Protein AF-A0A7C6USK9-F1 (afdb_monomer)

Sequence (130 aa):
MEQKKLLLLFFCLCFYSVMISASEELNLVRPTRRLLPLPQKTETLSETYFFFDNFSLVTLGDIDDKGLEMFFKEFGPFSIGKDHQKKLIIATIDSLDAYPDLLELEQNVPADKEGYFLEVTNDKITIIGR

Foldseek 3Di:
DVVVVVVVVVVVVVVVVVVVVVVVVVVPDPVQVPDPPGDPDDDDPDPAAADQEAEEEAEFDDDDCVVVVVVCVVPDDGHYDHPDQAYEYEEEQVRCVVPVVCVVCSVVFDPDQATWDWDDHHRYTYIYGD

Nearest PDB structures (foldseek):
  2n8x-assembly1_A  TM=4.804E-01  e=3.002E+00  Pseudomonas aeruginosa PAO1
  1mss-assembly1_B  TM=3.123E-01  e=3.639E+00  Trypanosoma brucei brucei
  8gh9-assembly1_D  TM=2.195E-01  e=5.014E+00  Homo sapiens

Solvent-accessible surface area (backbone atoms only — not comparable to full-atom values): 7868 Å² total; per-residue (Å²): 125,62,69,67,54,52,54,50,51,52,51,51,51,54,53,51,54,53,53,53,56,53,54,55,56,68,75,60,62,63,66,82,81,72,50,78,78,69,69,97,73,86,84,84,94,65,102,55,64,66,72,87,60,59,28,13,76,43,77,39,68,92,72,87,53,65,69,56,52,51,48,49,71,72,72,43,93,66,48,73,46,90,82,41,87,24,34,41,37,40,36,33,57,89,38,26,84,85,34,72,93,51,41,80,52,50,83,64,34,46,92,50,82,85,20,54,32,81,47,75,36,61,49,38,36,41,38,35,34,84

pLDDT: mean 82.28, std 14.22, range [42.25, 96.38]

Structure (mmCIF, N/CA/C/O backbone):
data_AF-A0A7C6USK9-F1
#
_entry.id   AF-A0A7C6USK9-F1
#
loop_
_atom_site.group_PDB
_atom_site.id
_atom_site.type_symbol
_atom_site.label_atom_id
_atom_site.label_alt_id
_atom_site.label_comp_id
_atom_site.label_asym_id
_atom_site.label_entity_id
_atom_site.label_seq_id
_atom_site.pdbx_PDB_ins_code
_atom_site.Cartn_x
_atom_site.Cartn_y
_atom_site.Cartn_z
_atom_site.occupancy
_atom_site.B_iso_or_equiv
_atom_site.auth_seq_id
_atom_site.auth_comp_id
_atom_site.auth_asym_id
_atom_site.auth_atom_id
_atom_site.pdbx_PDB_model_num
ATOM 1 N N . MET A 1 1 ? -31.665 26.765 42.989 1.00 58.69 1 MET A N 1
ATOM 2 C CA . MET A 1 1 ? -30.266 26.283 42.873 1.00 58.69 1 MET A CA 1
ATOM 3 C C . MET A 1 1 ? 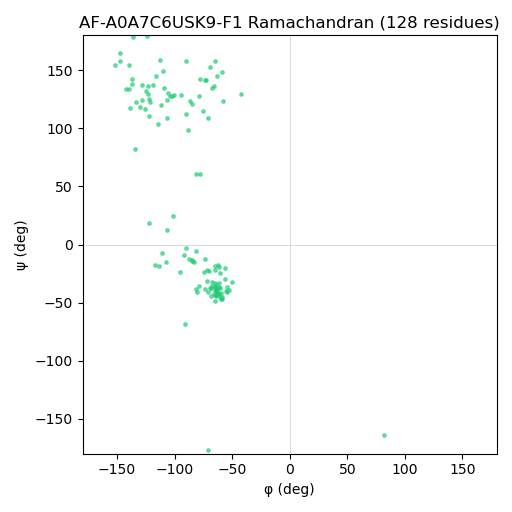-30.083 25.262 41.742 1.00 58.69 1 MET A C 1
ATOM 5 O O . MET A 1 1 ? -28.971 25.127 41.251 1.00 58.69 1 MET A O 1
ATOM 9 N N . GLU A 1 2 ? -31.146 24.591 41.284 1.00 64.69 2 GLU A N 1
ATOM 10 C CA . GLU A 1 2 ? -31.053 23.516 40.279 1.00 64.69 2 GLU A CA 1
ATOM 11 C C . GLU A 1 2 ? -30.951 23.994 38.820 1.00 64.69 2 GLU A C 1
ATOM 13 O O . GLU A 1 2 ? -30.134 23.467 38.074 1.00 64.69 2 GLU A O 1
ATOM 18 N N . GLN A 1 3 ? -31.660 25.059 38.421 1.00 68.25 3 GLN A N 1
ATOM 19 C CA . GLN A 1 3 ? -31.593 25.572 37.037 1.00 68.25 3 GLN A CA 1
ATOM 20 C C . GLN A 1 3 ? -30.191 26.040 36.613 1.00 68.25 3 GLN A C 1
ATOM 22 O O . GLN A 1 3 ? -29.781 25.813 35.479 1.00 68.25 3 GLN A O 1
ATOM 27 N N . LYS A 1 4 ? -29.422 26.648 37.529 1.00 71.50 4 LYS A N 1
ATOM 28 C CA . LYS A 1 4 ? -28.040 27.078 37.249 1.00 71.50 4 LYS A CA 1
ATOM 29 C C . LYS A 1 4 ? -27.112 25.889 36.977 1.00 71.50 4 LYS A C 1
ATOM 31 O O . LYS A 1 4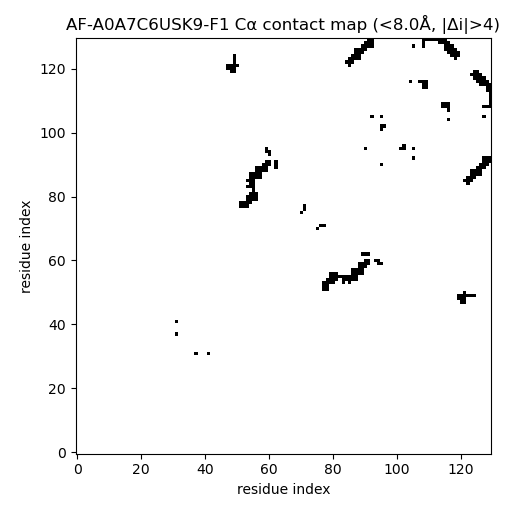 ? -26.208 26.008 36.162 1.00 71.50 4 LYS A O 1
ATOM 36 N N . LYS A 1 5 ? -27.355 24.746 37.631 1.00 73.44 5 LYS A N 1
ATOM 37 C CA . LYS A 1 5 ? -26.591 23.508 37.417 1.00 73.44 5 LYS A CA 1
ATOM 38 C C . LYS A 1 5 ? -26.952 22.855 36.082 1.00 73.44 5 LYS A C 1
ATOM 40 O O . LYS A 1 5 ? -26.059 22.386 35.390 1.00 73.44 5 LYS A O 1
ATOM 45 N N . LEU A 1 6 ? -28.231 22.889 35.699 1.00 75.94 6 LEU A N 1
ATOM 46 C CA . LEU A 1 6 ? -28.699 22.364 34.414 1.00 75.94 6 LEU A CA 1
ATOM 47 C C . LEU A 1 6 ? -28.141 23.169 33.229 1.00 75.94 6 LEU A C 1
ATOM 49 O O . LEU A 1 6 ? -27.676 22.586 32.255 1.00 75.94 6 LEU A O 1
ATOM 53 N N . LEU A 1 7 ? -28.121 24.503 33.345 1.00 79.56 7 LEU A N 1
ATOM 54 C CA . LEU A 1 7 ? -27.543 25.379 32.324 1.00 79.56 7 LEU A CA 1
ATOM 55 C C . LEU A 1 7 ? -26.037 25.123 32.161 1.00 79.56 7 LEU A C 1
ATOM 57 O O . LEU A 1 7 ? -25.544 25.030 31.042 1.00 79.56 7 LEU A O 1
ATOM 61 N N . LEU A 1 8 ? -25.319 24.953 33.279 1.00 79.56 8 LEU A N 1
ATOM 62 C CA . LEU A 1 8 ? -23.892 24.633 33.274 1.00 79.56 8 LEU A CA 1
ATOM 63 C C . LEU A 1 8 ? -23.620 23.277 32.606 1.00 79.56 8 LEU A C 1
ATOM 65 O O . LEU A 1 8 ? -22.696 23.167 31.809 1.00 79.56 8 LEU A O 1
ATOM 69 N N . LEU A 1 9 ? -24.452 22.267 32.885 1.00 78.44 9 LEU A N 1
ATOM 70 C CA . LEU A 1 9 ? -24.343 20.944 32.271 1.00 78.44 9 LEU A CA 1
ATOM 71 C C . LEU A 1 9 ? -24.549 21.009 30.751 1.00 78.44 9 LEU A C 1
ATOM 73 O O . LEU A 1 9 ? -23.795 20.393 30.004 1.00 78.44 9 LEU A O 1
ATOM 77 N N . PHE A 1 10 ? -25.529 21.795 30.296 1.00 80.75 10 PHE A N 1
ATOM 78 C CA . PHE A 1 10 ? -25.795 21.998 28.872 1.00 80.75 10 PHE A CA 1
ATOM 79 C C . PHE A 1 10 ? -24.621 22.696 28.175 1.00 80.75 10 PHE A C 1
ATOM 81 O O . PHE A 1 10 ? -24.165 22.237 27.133 1.00 80.75 10 PHE A O 1
ATOM 88 N N . PHE A 1 11 ? -24.058 23.740 28.794 1.00 79.94 11 PHE A N 1
ATOM 89 C CA . PHE A 1 11 ? -22.842 24.381 28.290 1.00 79.94 11 PHE A CA 1
ATOM 90 C C . PHE A 1 11 ? -21.662 23.405 28.234 1.00 79.94 11 PHE A C 1
ATOM 92 O O . PHE A 1 11 ? -20.986 23.340 27.210 1.00 79.94 11 PHE A O 1
ATOM 99 N N . CYS A 1 12 ? -21.433 22.605 29.280 1.00 78.88 12 CYS A N 1
ATOM 100 C CA . CYS A 1 12 ? -20.376 21.593 29.280 1.00 78.88 12 CYS A CA 1
ATOM 101 C C . CYS A 1 12 ? -20.555 20.565 28.156 1.00 78.88 12 CYS A C 1
ATOM 103 O O . CYS A 1 12 ? -19.574 20.242 27.495 1.00 78.88 12 CYS A O 1
ATOM 105 N N . LEU A 1 13 ? -21.781 20.098 27.900 1.00 77.12 13 LEU A N 1
ATOM 106 C CA . LEU A 1 13 ? -22.080 19.168 26.806 1.00 77.12 13 LEU A CA 1
ATOM 107 C C . LEU A 1 13 ? -21.804 19.790 25.430 1.00 77.12 13 LEU A C 1
ATOM 109 O O . LEU A 1 13 ? -21.167 19.147 24.601 1.00 77.12 13 LEU A O 1
ATOM 113 N N . CYS A 1 14 ? -22.201 21.047 25.206 1.00 74.44 14 CYS A N 1
ATOM 114 C CA . CYS A 1 14 ? -21.914 21.755 23.955 1.00 74.44 14 CYS A CA 1
ATOM 115 C C . CYS A 1 14 ? -20.409 21.976 23.738 1.00 74.44 14 CYS A C 1
ATOM 117 O O . CYS A 1 14 ? -19.911 21.814 22.625 1.00 74.44 14 CYS A O 1
ATOM 119 N N . PHE A 1 15 ? -19.660 22.312 24.792 1.00 68.94 15 PHE A N 1
ATOM 120 C CA . PHE A 1 15 ? -18.201 22.423 24.701 1.00 68.94 15 PHE A CA 1
ATOM 121 C C . PHE A 1 15 ? -17.545 21.070 24.405 1.00 68.94 15 PHE A C 1
ATOM 123 O O . PHE A 1 15 ? -16.621 21.009 23.596 1.00 68.94 15 PHE A O 1
ATOM 130 N N . TYR A 1 16 ? -18.047 19.987 25.003 1.00 64.25 16 TYR A N 1
ATOM 131 C CA . TYR A 1 16 ? -17.557 18.636 24.738 1.00 64.25 16 TYR A CA 1
ATOM 132 C C . TYR A 1 16 ? -17.808 18.217 23.285 1.00 64.25 16 TYR A C 1
ATOM 134 O O . TYR A 1 16 ? -16.900 17.706 22.635 1.00 64.25 16 TYR A O 1
ATOM 142 N N . SER A 1 17 ? -18.998 18.495 22.738 1.00 59.31 17 SER A N 1
ATOM 143 C CA . SER A 1 17 ? -19.307 18.169 21.340 1.00 59.31 17 SER A CA 1
ATOM 144 C C . SER A 1 17 ? -18.439 18.946 20.348 1.00 59.31 17 SER A C 1
ATOM 146 O O . SER A 1 17 ? -17.969 18.370 19.375 1.00 59.31 17 SER A O 1
ATOM 148 N N . VAL A 1 18 ? -18.163 20.230 20.610 1.00 60.41 18 VAL A N 1
ATOM 149 C CA . VAL A 1 18 ? -17.309 21.050 19.728 1.00 60.41 18 VAL A CA 1
ATOM 150 C C . VAL A 1 18 ? -15.849 20.582 19.768 1.00 60.41 18 VAL A C 1
ATOM 152 O O . VAL A 1 18 ? -15.185 20.552 18.734 1.00 60.41 18 VAL A O 1
ATOM 155 N N . MET A 1 19 ? -15.349 20.175 20.938 1.00 57.69 19 MET A N 1
ATOM 156 C CA . MET A 1 19 ? -13.983 19.655 21.083 1.00 57.69 19 MET A CA 1
ATOM 157 C C . MET A 1 19 ? -13.781 18.307 20.376 1.00 57.69 19 MET A C 1
ATOM 159 O O . MET A 1 19 ? -12.715 18.083 19.805 1.00 57.69 19 MET A O 1
ATOM 163 N N . ILE A 1 20 ? -14.794 17.434 20.368 1.00 55.34 20 ILE A N 1
ATOM 164 C CA . ILE A 1 20 ? -14.737 16.154 19.642 1.00 55.34 20 ILE A CA 1
ATOM 165 C C . ILE A 1 20 ? -14.639 16.404 18.131 1.00 55.34 20 ILE A C 1
ATOM 167 O O . ILE A 1 20 ? -13.721 15.894 17.492 1.00 55.34 20 ILE A O 1
ATOM 171 N N . SER A 1 21 ? -15.498 17.263 17.572 1.00 47.91 21 SER A N 1
ATOM 172 C CA . SER A 1 21 ? -15.486 17.562 16.132 1.00 47.91 21 SER A CA 1
ATOM 173 C C . SER A 1 21 ? -14.197 18.253 15.666 1.00 47.91 21 SER A C 1
ATOM 175 O O . SER A 1 21 ? -13.681 17.936 14.599 1.00 47.91 21 SER A O 1
ATOM 177 N N . ALA A 1 22 ? -13.619 19.148 16.476 1.00 47.25 22 ALA A N 1
ATOM 178 C CA . ALA A 1 22 ? -12.347 19.796 16.139 1.00 47.25 22 ALA A CA 1
ATOM 179 C C . ALA A 1 22 ? -11.152 18.819 16.148 1.00 47.25 22 ALA A C 1
ATOM 181 O O . ALA A 1 22 ? -10.211 18.984 15.371 1.00 47.25 22 ALA A O 1
ATOM 182 N N . SER A 1 23 ? -11.179 17.793 17.010 1.00 47.06 23 SER A N 1
ATOM 183 C CA . SER A 1 23 ? -10.147 16.748 17.055 1.00 47.06 23 SER A CA 1
ATOM 184 C C . SER A 1 23 ? -10.218 15.801 15.856 1.00 47.06 23 SER A C 1
ATOM 186 O O . SER A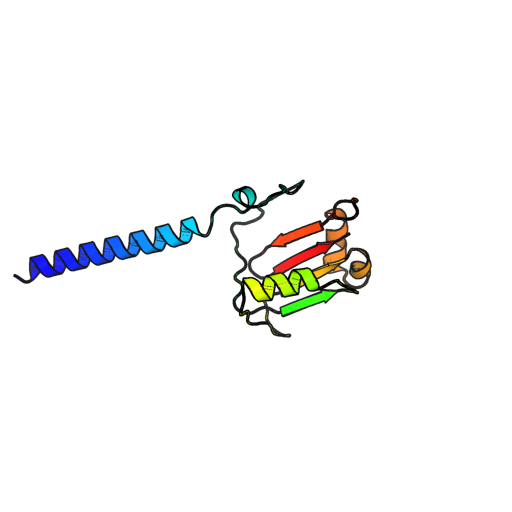 1 23 ? -9.184 15.281 15.434 1.00 47.06 23 SER A O 1
ATOM 188 N N . GLU A 1 24 ? -11.413 15.556 15.317 1.00 50.19 24 GLU A N 1
ATOM 189 C CA . GLU A 1 24 ? -11.579 14.739 14.113 1.00 50.19 24 GLU A CA 1
ATOM 190 C C . GLU A 1 24 ? -11.001 15.462 12.887 1.00 50.19 24 GLU A C 1
ATOM 192 O O . GLU A 1 24 ? -10.198 14.877 12.164 1.00 50.19 24 GLU A O 1
ATOM 197 N N . GLU A 1 25 ? -11.268 16.762 12.710 1.00 45.75 25 GLU A N 1
ATOM 198 C CA . GLU A 1 25 ? -10.712 17.539 11.587 1.00 45.75 25 GLU A CA 1
ATOM 199 C C . GLU A 1 25 ? -9.178 17.687 11.634 1.00 45.75 25 GLU A C 1
ATOM 201 O O . GLU A 1 25 ? -8.510 17.641 10.598 1.00 45.75 25 GLU A O 1
ATOM 206 N N . LEU A 1 26 ? -8.584 17.828 12.825 1.00 42.25 26 LEU A N 1
ATOM 207 C CA . LEU A 1 26 ? -7.131 17.999 12.992 1.00 42.25 26 LEU A CA 1
ATOM 208 C C . LEU A 1 26 ? -6.319 16.731 12.675 1.00 42.25 26 LEU A C 1
ATOM 210 O O . LEU A 1 26 ? -5.140 16.828 12.319 1.00 42.25 26 LEU A O 1
ATOM 214 N N . ASN A 1 27 ? -6.940 15.553 12.755 1.00 46.78 27 ASN A N 1
ATOM 215 C CA . ASN A 1 27 ? -6.330 14.296 12.314 1.00 46.78 27 ASN A CA 1
ATOM 216 C C . ASN A 1 27 ? -6.514 14.032 10.812 1.00 46.78 27 ASN A C 1
ATOM 218 O O . ASN A 1 27 ? -5.787 13.216 10.250 1.00 46.78 27 ASN A O 1
ATOM 222 N N . LEU A 1 28 ? -7.405 14.770 10.144 1.00 49.94 28 LEU A N 1
ATOM 223 C CA . LEU A 1 28 ? -7.712 14.645 8.715 1.00 49.94 28 LEU A CA 1
ATOM 224 C C . LEU A 1 28 ? -7.031 15.730 7.860 1.00 49.94 28 LEU A C 1
ATOM 226 O O . LEU A 1 28 ? -7.486 16.070 6.766 1.00 49.94 28 LEU A O 1
ATOM 230 N N . VAL A 1 29 ? -5.915 16.295 8.336 1.00 52.06 29 VAL A N 1
ATOM 231 C CA . VAL A 1 29 ? -5.100 17.227 7.544 1.00 52.06 29 VAL A CA 1
ATOM 232 C C . VAL A 1 29 ? -4.650 16.526 6.260 1.00 52.06 29 VAL A C 1
ATOM 234 O O . VAL A 1 29 ? -4.002 15.483 6.325 1.00 52.06 29 VAL A O 1
ATOM 237 N N . ARG A 1 30 ? -4.981 17.115 5.098 1.00 55.16 30 ARG A N 1
ATOM 238 C CA . ARG A 1 30 ? -4.679 16.558 3.766 1.00 55.16 30 ARG A CA 1
ATOM 239 C C . ARG A 1 30 ? -3.248 15.985 3.706 1.00 55.16 30 ARG A C 1
ATOM 241 O O . ARG A 1 30 ? -2.312 16.725 4.033 1.00 55.16 30 ARG A O 1
ATOM 248 N N . PRO A 1 31 ? -3.057 14.733 3.235 1.00 54.16 31 PRO A N 1
ATOM 249 C CA . PRO A 1 31 ? -1.751 14.064 3.176 1.00 54.16 31 PRO A CA 1
ATOM 250 C C . PRO A 1 31 ? -0.655 14.905 2.510 1.00 54.16 31 PRO A C 1
ATOM 252 O O . PRO A 1 31 ? 0.498 14.892 2.937 1.00 54.16 31 PRO A O 1
ATOM 255 N N . THR A 1 32 ? -1.032 15.730 1.529 1.00 52.53 32 THR A N 1
ATOM 256 C CA . THR A 1 32 ? -0.140 16.643 0.799 1.00 52.53 32 THR A CA 1
ATOM 257 C C . THR A 1 32 ? 0.630 17.629 1.676 1.00 52.53 32 THR A C 1
ATOM 259 O O . THR A 1 32 ? 1.652 18.140 1.236 1.00 52.53 32 THR A O 1
ATOM 262 N N . ARG A 1 33 ? 0.196 17.902 2.915 1.00 53.81 33 ARG A N 1
ATOM 263 C CA . ARG A 1 33 ? 0.944 18.766 3.848 1.00 53.81 33 ARG A CA 1
ATOM 264 C C . ARG A 1 33 ? 2.033 18.037 4.644 1.00 53.81 33 ARG A C 1
ATOM 266 O O . ARG A 1 33 ? 2.834 18.715 5.279 1.00 53.81 33 ARG A O 1
ATOM 273 N N . ARG A 1 34 ? 2.048 16.697 4.658 1.00 64.69 34 ARG A N 1
ATOM 274 C CA . ARG A 1 34 ? 2.980 15.881 5.467 1.00 64.69 34 ARG A CA 1
ATOM 275 C C . ARG A 1 34 ? 3.920 14.999 4.640 1.00 64.69 34 ARG A C 1
ATOM 277 O O . ARG A 1 34 ? 4.923 14.550 5.181 1.00 64.69 34 ARG A O 1
ATOM 284 N N . LEU A 1 35 ? 3.622 14.756 3.362 1.00 69.06 35 LEU A N 1
ATOM 285 C CA . LEU A 1 35 ? 4.487 13.958 2.489 1.00 69.06 35 LEU A CA 1
ATOM 286 C C . LEU A 1 35 ? 5.721 14.766 2.068 1.00 69.06 35 LEU A C 1
ATOM 288 O O . LEU A 1 35 ? 5.609 15.772 1.369 1.00 69.06 35 LEU A O 1
ATOM 292 N N . LEU A 1 36 ? 6.895 14.316 2.510 1.00 69.75 36 LEU A N 1
ATOM 293 C CA . LEU A 1 36 ? 8.197 14.837 2.108 1.00 69.75 36 LEU A CA 1
ATOM 294 C C . LEU A 1 36 ? 9.116 13.645 1.769 1.00 69.75 36 LEU A C 1
ATOM 296 O O . LEU A 1 36 ? 9.323 12.805 2.644 1.00 69.75 36 LEU A O 1
ATOM 300 N N . PRO A 1 37 ? 9.678 13.562 0.548 1.00 75.62 37 PRO A N 1
ATOM 301 C CA . PRO A 1 37 ? 9.441 14.457 -0.586 1.00 75.62 37 PRO A CA 1
ATOM 302 C C . PRO A 1 37 ? 7.994 14.378 -1.096 1.00 75.62 37 PRO A C 1
ATOM 304 O O . PRO A 1 37 ? 7.281 13.404 -0.858 1.00 75.62 37 PRO A O 1
ATOM 307 N N . LEU A 1 38 ? 7.552 15.429 -1.790 1.00 77.12 38 LEU A N 1
ATOM 308 C CA . LEU A 1 38 ? 6.235 15.427 -2.420 1.00 77.12 38 LEU A CA 1
ATOM 309 C C . LEU A 1 38 ? 6.214 14.401 -3.566 1.00 77.12 38 LEU A C 1
ATOM 311 O O . LEU A 1 38 ? 7.147 14.398 -4.375 1.00 77.12 38 LEU A O 1
ATOM 315 N N . PRO A 1 39 ? 5.165 13.566 -3.676 1.00 81.50 39 PRO A N 1
ATOM 316 C CA . PRO A 1 39 ? 4.995 12.690 -4.828 1.00 81.50 39 PRO A CA 1
ATOM 317 C C . PRO A 1 39 ? 4.915 13.493 -6.130 1.00 81.50 39 PRO A C 1
ATOM 319 O O . PRO A 1 39 ? 4.383 14.604 -6.153 1.00 81.50 39 PRO A O 1
ATOM 322 N N . GLN A 1 40 ? 5.390 12.910 -7.234 1.00 84.00 40 GLN A N 1
ATOM 323 C CA . GLN A 1 40 ? 5.345 13.554 -8.556 1.00 84.00 40 GLN A CA 1
ATOM 324 C C . GLN A 1 40 ? 3.907 13.848 -9.020 1.00 84.00 40 GLN A C 1
ATOM 326 O O . GLN A 1 40 ? 3.659 14.847 -9.693 1.00 84.00 40 GLN A O 1
ATOM 331 N N . LYS A 1 41 ? 2.956 12.984 -8.646 1.00 85.88 41 LYS A N 1
ATOM 332 C CA . LYS A 1 41 ? 1.527 13.119 -8.933 1.00 85.88 41 LYS A CA 1
ATOM 333 C C . LYS A 1 41 ? 0.727 12.764 -7.682 1.00 85.88 41 LYS A C 1
ATOM 335 O O . LYS A 1 41 ? 1.032 11.798 -6.989 1.00 85.88 41 LYS A O 1
ATOM 340 N N . THR A 1 42 ? -0.311 13.539 -7.389 1.00 84.00 42 THR A N 1
ATOM 341 C CA . THR A 1 42 ? -1.268 13.235 -6.319 1.00 84.00 42 THR A CA 1
ATOM 342 C C . THR A 1 42 ? -2.657 13.634 -6.780 1.00 84.00 42 THR A C 1
ATOM 344 O O . THR A 1 42 ? -2.852 14.730 -7.303 1.00 84.00 42 THR A O 1
ATOM 347 N N . GLU A 1 43 ? -3.618 12.746 -6.571 1.00 84.94 43 GLU A N 1
ATOM 348 C CA . GLU A 1 43 ? -5.014 12.930 -6.942 1.00 84.94 43 GLU A CA 1
ATOM 349 C C . GLU A 1 43 ? -5.897 12.447 -5.789 1.00 84.94 43 GLU A C 1
ATOM 351 O O . GLU A 1 43 ? -5.556 11.492 -5.094 1.00 84.94 43 GLU A O 1
ATOM 356 N N . THR A 1 44 ? -7.007 13.136 -5.535 1.00 83.44 44 THR A N 1
ATOM 357 C CA . THR A 1 44 ? -7.991 12.729 -4.526 1.00 83.44 44 THR A CA 1
ATOM 358 C C . THR A 1 44 ? -9.278 12.380 -5.251 1.00 83.44 44 THR A C 1
ATOM 360 O O . THR A 1 44 ? -9.989 13.275 -5.699 1.00 83.44 44 THR A O 1
ATOM 363 N N . LEU A 1 45 ? -9.541 11.080 -5.387 1.00 79.19 45 LEU A N 1
ATOM 364 C CA . LEU A 1 45 ? -10.701 10.557 -6.115 1.00 79.19 45 LEU A CA 1
ATOM 365 C C . LEU A 1 45 ? -11.989 10.635 -5.280 1.00 79.19 45 LEU A C 1
ATOM 367 O O . LEU A 1 45 ? -13.061 10.918 -5.810 1.00 79.19 45 LEU A O 1
ATOM 371 N N . SER A 1 46 ? -11.881 10.420 -3.967 1.00 78.50 46 SER A N 1
ATOM 372 C CA . SER A 1 46 ? -12.989 10.476 -3.009 1.00 78.50 46 SER A CA 1
ATOM 373 C C . SER A 1 46 ? -12.502 10.864 -1.612 1.00 78.50 46 SER A C 1
ATOM 375 O O . SER A 1 46 ? -11.354 10.611 -1.247 1.00 78.50 46 SER A O 1
ATOM 377 N N . GLU A 1 47 ? -13.387 11.447 -0.799 1.00 80.50 47 GLU A N 1
ATOM 378 C CA . GLU A 1 47 ? -13.133 11.729 0.624 1.00 80.50 47 GLU A CA 1
ATOM 379 C C . GLU A 1 47 ? -13.369 10.472 1.476 1.00 80.50 47 GLU A C 1
ATOM 381 O O . GLU A 1 47 ? -14.257 10.402 2.323 1.00 80.50 47 GLU A O 1
ATOM 386 N N . THR A 1 48 ? -12.594 9.429 1.192 1.00 80.44 48 THR A N 1
ATOM 387 C CA . THR A 1 48 ? -12.648 8.141 1.889 1.00 80.44 48 THR A CA 1
ATOM 388 C C . THR A 1 48 ? -11.341 7.871 2.608 1.00 80.44 48 THR A C 1
ATOM 390 O O . THR A 1 48 ? -10.269 8.190 2.097 1.00 80.44 48 THR A O 1
ATOM 393 N N . TYR A 1 49 ? -11.431 7.225 3.767 1.00 84.94 49 TYR A N 1
ATOM 394 C CA . TYR A 1 49 ? -10.282 6.953 4.621 1.00 84.94 49 TYR A CA 1
ATOM 395 C C . TYR A 1 49 ? -10.149 5.461 4.883 1.00 84.94 49 TYR A C 1
ATOM 397 O O . TYR A 1 49 ? -11.133 4.786 5.196 1.00 84.94 49 TYR A O 1
ATOM 405 N N . PHE A 1 50 ? -8.918 4.965 4.796 1.00 89.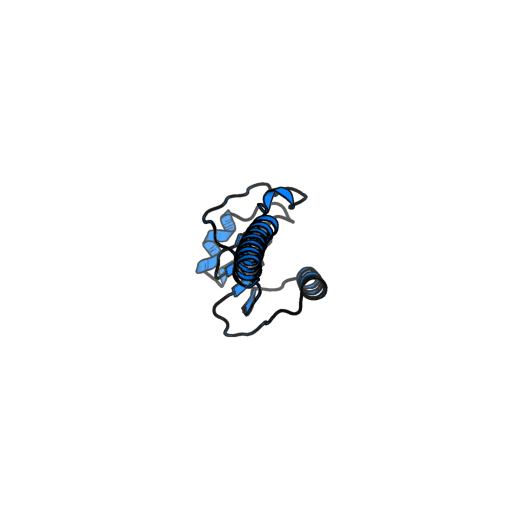69 50 PHE A N 1
ATOM 406 C CA . PHE A 1 50 ? -8.575 3.643 5.289 1.00 89.69 50 PHE A CA 1
ATOM 407 C C . PHE A 1 50 ? -8.262 3.730 6.782 1.00 89.69 50 PHE A C 1
ATOM 409 O O . PHE A 1 50 ? -7.339 4.433 7.194 1.00 89.69 50 PHE A O 1
ATOM 416 N N . PHE A 1 51 ? -9.013 2.993 7.593 1.00 89.88 51 PHE A N 1
ATOM 417 C CA . PHE A 1 51 ? -8.719 2.829 9.014 1.00 89.88 51 PHE A CA 1
ATOM 418 C C . PHE A 1 51 ? -8.025 1.488 9.240 1.00 89.88 51 PHE A C 1
ATOM 420 O O . PHE A 1 51 ? -8.548 0.458 8.812 1.00 89.88 51 PHE A O 1
ATOM 427 N N . PHE A 1 52 ? -6.886 1.508 9.939 1.00 89.62 52 PHE A N 1
ATOM 428 C CA . PHE A 1 52 ? -6.105 0.325 10.318 1.00 89.62 52 PHE A CA 1
ATOM 429 C C . PHE A 1 52 ? -6.735 -0.412 11.517 1.00 89.62 52 PHE A C 1
ATOM 431 O O . PHE A 1 52 ? -6.131 -0.519 12.581 1.00 89.62 52 PHE A O 1
ATOM 438 N N . ASP A 1 53 ? -7.973 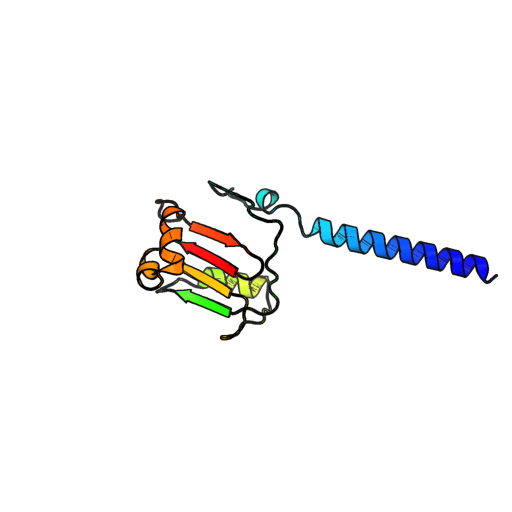-0.884 11.362 1.00 88.25 53 ASP A N 1
ATOM 439 C CA . ASP A 1 53 ? -8.709 -1.638 12.383 1.00 88.25 53 ASP A CA 1
ATOM 440 C C . ASP A 1 53 ? -8.488 -3.155 12.256 1.00 88.25 53 ASP A C 1
ATOM 442 O O . ASP A 1 53 ? -7.826 -3.731 13.110 1.00 88.25 53 ASP A O 1
ATOM 446 N N . ASN A 1 54 ? -9.000 -3.790 11.196 1.00 92.31 54 ASN A N 1
ATOM 447 C CA . ASN A 1 54 ? 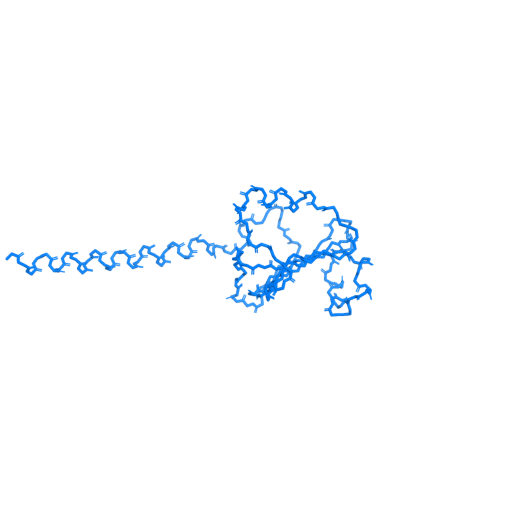-8.819 -5.198 10.841 1.00 92.31 54 ASN A CA 1
ATOM 448 C C . ASN A 1 54 ? -8.616 -5.314 9.328 1.00 92.31 54 ASN A C 1
ATOM 450 O O . ASN A 1 54 ? -9.521 -4.987 8.556 1.00 92.31 54 ASN A O 1
ATOM 454 N N . PHE A 1 55 ? -7.459 -5.804 8.893 1.00 95.94 55 PHE A N 1
ATOM 455 C CA . PHE A 1 55 ? -7.151 -5.917 7.468 1.00 95.94 55 PHE A CA 1
ATOM 456 C C . PHE A 1 55 ? -6.263 -7.118 7.154 1.00 95.94 55 PHE A C 1
ATOM 458 O O . PHE A 1 55 ? -5.553 -7.645 8.008 1.00 95.94 55 PHE A O 1
ATOM 465 N N . SER A 1 56 ? -6.306 -7.547 5.899 1.00 96.38 56 SER A N 1
ATOM 466 C CA . SER A 1 56 ? -5.445 -8.597 5.376 1.00 96.38 56 SER A CA 1
ATOM 467 C C . SER A 1 56 ? -4.221 -7.986 4.716 1.00 96.38 56 SER A C 1
ATOM 469 O O . SER A 1 56 ? -4.359 -7.108 3.865 1.00 96.38 56 SER A O 1
ATOM 471 N N . LEU A 1 57 ? -3.030 -8.455 5.088 1.00 94.00 57 LEU A N 1
ATOM 472 C CA . LEU A 1 57 ? -1.797 -8.133 4.374 1.00 94.00 57 LEU A CA 1
ATOM 473 C C . LEU A 1 57 ? -1.615 -9.125 3.221 1.00 94.00 57 LEU A C 1
ATOM 475 O O . LEU A 1 57 ? -1.586 -10.335 3.442 1.00 94.00 57 LEU A O 1
ATOM 479 N N . VAL A 1 58 ? -1.491 -8.607 2.003 1.00 92.81 58 VAL A N 1
ATOM 480 C CA . VAL A 1 58 ? -1.285 -9.387 0.781 1.00 92.81 58 VAL A CA 1
ATOM 481 C C . VAL A 1 58 ? 0.008 -8.912 0.130 1.00 92.81 58 VAL A C 1
ATOM 483 O O . VAL A 1 58 ? 0.069 -7.795 -0.376 1.00 92.81 58 VAL A O 1
ATOM 486 N N . THR A 1 59 ? 1.036 -9.752 0.147 1.00 92.00 59 THR A N 1
ATOM 487 C CA . THR A 1 59 ? 2.315 -9.496 -0.524 1.00 92.00 59 THR A CA 1
ATOM 488 C C . THR A 1 59 ? 2.399 -10.330 -1.799 1.00 92.00 59 THR A C 1
ATOM 490 O O . THR A 1 59 ? 2.154 -11.537 -1.779 1.00 92.00 59 THR A O 1
ATOM 493 N N . LEU A 1 60 ? 2.694 -9.681 -2.924 1.00 90.50 60 LEU A N 1
ATOM 494 C CA . LEU A 1 60 ? 2.778 -10.307 -4.241 1.00 90.50 60 LEU A CA 1
ATOM 495 C C . LEU A 1 60 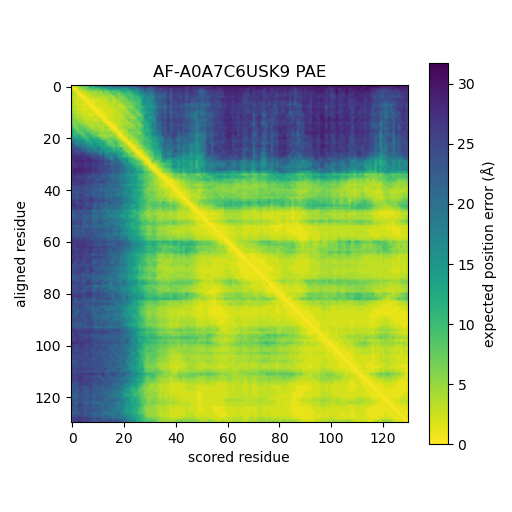? 4.230 -10.309 -4.730 1.00 90.50 60 LEU A C 1
ATOM 497 O O . LEU A 1 60 ? 4.832 -9.255 -4.903 1.00 90.50 60 LEU A O 1
ATOM 501 N N . GLY A 1 61 ? 4.779 -11.499 -4.977 1.00 81.88 61 GLY A N 1
ATOM 502 C CA . GLY A 1 61 ? 6.177 -11.657 -5.385 1.00 81.88 61 GLY A CA 1
ATOM 503 C C . GLY A 1 61 ? 7.162 -11.623 -4.214 1.00 81.88 61 GLY A C 1
ATOM 504 O O . GLY A 1 61 ? 6.783 -11.829 -3.060 1.00 81.88 61 GLY A O 1
ATOM 505 N N . ASP A 1 62 ? 8.437 -11.418 -4.540 1.00 81.81 62 ASP A N 1
ATOM 506 C CA . ASP A 1 62 ? 9.519 -11.275 -3.564 1.00 81.81 62 ASP A CA 1
ATOM 507 C C . ASP A 1 62 ? 9.664 -9.793 -3.192 1.00 81.81 62 ASP A C 1
ATOM 509 O O . ASP A 1 62 ? 9.999 -8.965 -4.039 1.00 81.81 62 ASP A O 1
ATOM 513 N N . ILE A 1 63 ? 9.333 -9.449 -1.947 1.00 85.56 63 ILE A N 1
ATOM 514 C CA . ILE A 1 63 ? 9.259 -8.066 -1.463 1.00 85.56 63 ILE A CA 1
ATOM 515 C C . ILE A 1 63 ? 10.151 -7.932 -0.230 1.00 85.56 63 ILE A C 1
ATOM 517 O O . ILE A 1 63 ? 10.040 -8.731 0.697 1.00 85.56 63 ILE A O 1
ATOM 521 N N . ASP A 1 64 ? 10.987 -6.888 -0.191 1.00 84.62 64 ASP A N 1
ATOM 522 C CA . ASP A 1 64 ? 11.677 -6.480 1.039 1.00 84.62 64 ASP A CA 1
ATOM 523 C C . ASP A 1 64 ? 10.661 -5.866 2.014 1.00 84.62 64 ASP A C 1
ATOM 525 O O . ASP A 1 64 ? 10.138 -4.770 1.801 1.00 84.62 64 ASP A O 1
ATOM 529 N N . ASP A 1 65 ? 10.359 -6.587 3.087 1.00 85.19 65 ASP A N 1
ATOM 530 C CA . ASP A 1 65 ? 9.343 -6.228 4.069 1.00 85.19 65 ASP A CA 1
ATOM 531 C C . ASP A 1 65 ? 9.879 -5.372 5.224 1.00 85.19 65 ASP A C 1
ATOM 533 O O . ASP A 1 65 ? 9.087 -4.883 6.028 1.00 85.19 65 ASP A O 1
ATOM 537 N N . LYS A 1 66 ? 11.184 -5.075 5.288 1.00 88.88 66 LYS A N 1
ATOM 538 C CA . LYS A 1 66 ? 11.785 -4.299 6.393 1.00 88.88 66 LYS A CA 1
ATOM 539 C C . LYS A 1 66 ? 11.120 -2.949 6.632 1.00 88.88 66 LYS A C 1
ATOM 541 O O . LYS A 1 66 ? 10.934 -2.535 7.778 1.00 88.88 66 LYS A O 1
ATOM 546 N N . GLY A 1 67 ? 10.767 -2.240 5.558 1.00 87.38 67 GLY A N 1
ATOM 547 C CA . GLY A 1 67 ? 10.061 -0.962 5.667 1.00 87.38 67 GLY A CA 1
ATOM 548 C C . GLY A 1 67 ? 8.678 -1.128 6.303 1.00 87.38 67 GLY A C 1
ATOM 549 O O . GLY A 1 67 ? 8.270 -0.323 7.142 1.00 87.38 67 GLY A O 1
ATOM 550 N N . LEU A 1 68 ? 7.988 -2.216 5.960 1.00 89.62 68 LEU A N 1
ATOM 551 C CA . LEU A 1 68 ? 6.692 -2.562 6.528 1.00 89.62 68 LEU A CA 1
ATOM 552 C C . LEU A 1 68 ? 6.816 -3.002 7.991 1.00 89.62 68 LEU A C 1
ATOM 554 O O . LEU A 1 68 ? 6.019 -2.577 8.826 1.00 89.62 68 LEU A O 1
ATOM 558 N N . GLU A 1 69 ? 7.837 -3.792 8.326 1.00 91.62 69 GLU A N 1
ATOM 559 C CA . GLU A 1 69 ? 8.136 -4.185 9.705 1.00 91.62 69 GLU A CA 1
ATOM 560 C C . GLU A 1 69 ? 8.385 -2.963 10.595 1.00 91.62 69 GLU A C 1
ATOM 562 O O . GLU A 1 69 ? 7.840 -2.872 11.699 1.00 91.62 69 GLU A O 1
ATOM 567 N N . MET A 1 70 ? 9.176 -1.997 10.112 1.00 91.94 70 MET A N 1
ATOM 568 C CA . MET A 1 70 ? 9.404 -0.732 10.811 1.00 91.94 70 MET A CA 1
ATOM 569 C C . MET A 1 70 ? 8.093 0.021 11.046 1.00 91.94 70 MET A C 1
ATOM 571 O O . MET A 1 70 ? 7.830 0.443 12.173 1.00 91.94 70 MET A O 1
ATOM 575 N N . PHE A 1 71 ? 7.250 0.134 10.018 1.00 90.88 71 PHE A N 1
ATOM 576 C CA . PHE A 1 71 ? 5.942 0.778 10.124 1.00 90.88 71 PHE A CA 1
ATOM 577 C C . PHE A 1 71 ? 5.037 0.078 11.154 1.00 90.88 71 PHE A C 1
ATOM 579 O O . PHE A 1 71 ? 4.469 0.730 12.030 1.00 90.88 71 PHE A O 1
ATOM 586 N N . PHE A 1 72 ? 4.938 -1.253 11.117 1.00 92.00 72 PHE A N 1
ATOM 587 C CA . PHE A 1 72 ? 4.142 -2.018 12.083 1.00 92.00 72 PHE A CA 1
ATOM 588 C C . PHE A 1 72 ? 4.664 -1.894 13.512 1.00 92.00 72 PHE A C 1
ATOM 590 O O . PHE A 1 72 ? 3.871 -1.849 14.453 1.00 92.00 72 PHE A O 1
ATOM 597 N N . LYS A 1 73 ? 5.983 -1.798 13.686 1.00 92.56 73 LYS A N 1
ATOM 598 C CA . LYS A 1 73 ? 6.604 -1.586 14.994 1.00 92.56 73 LYS A CA 1
ATOM 599 C C . LYS A 1 73 ? 6.333 -0.189 15.554 1.00 92.56 73 LYS A C 1
ATOM 601 O O . LYS A 1 73 ? 6.179 -0.055 16.764 1.00 92.56 73 LYS A O 1
ATOM 606 N N . GLU A 1 74 ? 6.317 0.834 14.704 1.00 92.62 74 GLU A N 1
ATOM 607 C CA . GLU A 1 74 ? 6.142 2.229 15.121 1.00 92.62 74 GLU A CA 1
ATOM 608 C C . GLU A 1 74 ? 4.674 2.591 15.384 1.00 92.62 74 GLU A C 1
ATOM 610 O O . GLU A 1 74 ? 4.380 3.269 16.367 1.00 92.62 74 GLU A O 1
ATOM 615 N N . PHE A 1 75 ? 3.754 2.116 14.538 1.00 89.00 75 PHE A N 1
ATOM 616 C CA . PHE A 1 75 ? 2.349 2.545 14.553 1.00 89.00 75 PHE A CA 1
ATOM 617 C C . PHE A 1 75 ? 1.356 1.475 15.020 1.00 89.00 75 PHE A C 1
ATOM 619 O O . PHE A 1 75 ? 0.172 1.773 15.179 1.00 89.00 75 PHE A O 1
ATOM 626 N N . GLY A 1 76 ? 1.812 0.238 15.225 1.00 89.25 76 GLY A N 1
ATOM 627 C CA . GLY A 1 76 ? 0.978 -0.844 15.734 1.00 89.25 76 GLY A CA 1
ATOM 628 C C . GLY A 1 76 ? 0.594 -0.691 17.218 1.00 89.25 76 GLY A C 1
ATOM 629 O O . GLY A 1 76 ? 0.958 0.284 17.879 1.00 89.25 76 GLY A O 1
ATOM 630 N N . PRO A 1 77 ? -0.114 -1.682 17.788 1.00 90.31 77 PRO A N 1
ATOM 631 C CA . PRO A 1 77 ? -0.453 -2.969 17.181 1.00 90.31 77 PRO A CA 1
ATOM 632 C C . PRO A 1 77 ? -1.621 -2.877 16.189 1.00 90.31 77 PRO A C 1
ATOM 634 O O . PRO A 1 77 ? -2.601 -2.177 16.430 1.00 90.31 77 PRO A O 1
ATOM 637 N N . PHE A 1 78 ? -1.537 -3.646 15.103 1.00 91.12 78 PHE A N 1
ATOM 638 C CA . PHE A 1 78 ? -2.597 -3.782 14.101 1.00 91.12 78 PHE A CA 1
ATOM 639 C C . PHE A 1 78 ? -3.237 -5.172 14.156 1.00 91.12 78 PHE A C 1
ATOM 641 O O . PHE A 1 78 ? -2.558 -6.155 14.459 1.00 91.12 78 PHE A O 1
ATOM 648 N N . SER A 1 79 ? -4.526 -5.275 13.820 1.00 92.06 79 SER A N 1
ATOM 649 C CA . SER A 1 79 ? -5.197 -6.569 13.656 1.00 92.06 79 SER A CA 1
ATOM 650 C C . SER A 1 79 ? -5.039 -7.057 12.215 1.00 92.06 79 SER A C 1
ATOM 652 O O . SER A 1 79 ? -5.742 -6.607 11.304 1.00 92.06 79 SER A O 1
ATOM 654 N N . ILE A 1 80 ? -4.062 -7.942 12.008 1.00 93.19 80 ILE A N 1
ATOM 655 C CA . ILE A 1 80 ? -3.721 -8.498 10.695 1.00 93.19 80 ILE A CA 1
ATOM 656 C C . ILE A 1 80 ? -4.210 -9.946 10.626 1.00 93.19 80 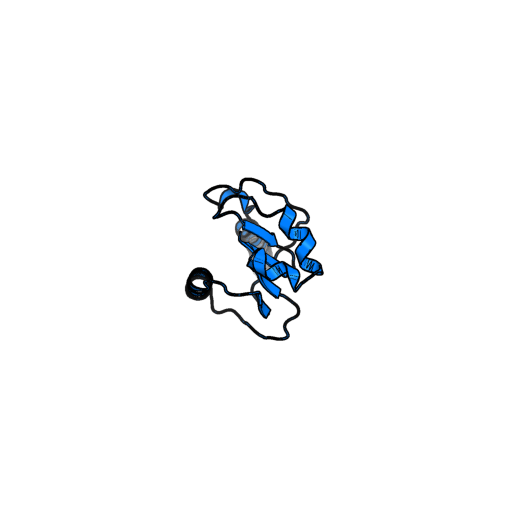ILE A C 1
ATOM 658 O O . ILE A 1 80 ? -3.840 -10.777 11.456 1.00 93.19 80 ILE A O 1
ATOM 662 N N . GLY A 1 81 ? -5.021 -10.257 9.617 1.00 91.25 81 GLY A N 1
ATOM 663 C CA . GLY A 1 81 ? -5.605 -11.583 9.396 1.00 91.25 81 GLY A CA 1
ATOM 664 C C . GLY A 1 81 ? -5.542 -12.002 7.930 1.00 91.25 81 GLY A C 1
ATOM 665 O O . GLY A 1 81 ? -5.035 -11.267 7.092 1.00 91.25 81 GLY A O 1
ATOM 666 N N . LYS A 1 82 ? -6.024 -13.205 7.606 1.00 87.75 82 LYS A N 1
ATOM 667 C CA . LYS A 1 82 ? -6.011 -13.721 6.221 1.00 87.75 82 LYS A CA 1
ATOM 668 C C . LYS A 1 82 ? -7.320 -13.488 5.464 1.00 87.75 82 LYS A C 1
ATOM 670 O O . LYS A 1 82 ? -7.302 -13.415 4.241 1.00 87.75 82 LYS A O 1
ATOM 675 N N . ASP A 1 83 ? -8.423 -13.327 6.196 1.00 90.31 83 ASP A N 1
ATOM 676 C CA . ASP A 1 83 ? -9.785 -13.309 5.646 1.00 90.31 83 ASP A CA 1
ATOM 677 C C . ASP A 1 83 ? -10.539 -12.006 5.963 1.00 90.31 83 ASP A C 1
ATOM 679 O O . ASP A 1 83 ? -11.769 -11.948 5.914 1.00 90.31 83 ASP A O 1
ATOM 683 N N . HIS A 1 84 ? -9.823 -10.938 6.322 1.00 93.38 84 HIS A N 1
ATOM 684 C CA . HIS A 1 84 ? -10.449 -9.632 6.495 1.00 93.38 84 HIS A CA 1
ATOM 685 C C . HIS A 1 84 ? -10.804 -9.024 5.138 1.00 93.38 84 HIS A C 1
ATOM 687 O O . HIS A 1 84 ? -10.042 -9.127 4.173 1.00 93.38 84 HIS A O 1
ATOM 693 N N . GLN A 1 85 ? -11.961 -8.358 5.095 1.00 93.44 85 GLN A N 1
ATOM 694 C CA . GLN A 1 85 ? -12.464 -7.686 3.898 1.00 93.44 85 GLN A CA 1
ATOM 695 C C . GLN A 1 85 ? -11.519 -6.575 3.436 1.00 93.44 85 GLN A C 1
ATOM 697 O O . GLN A 1 85 ? -11.264 -6.457 2.239 1.00 93.44 85 GLN A O 1
ATOM 702 N N . LYS A 1 86 ? -10.995 -5.782 4.381 1.00 96.31 86 LYS A N 1
ATOM 703 C CA . LYS A 1 86 ? -10.034 -4.730 4.064 1.00 96.31 86 LYS A CA 1
ATOM 704 C C . LYS A 1 86 ? -8.685 -5.333 3.704 1.00 96.31 86 LYS A C 1
ATOM 706 O O . LYS A 1 86 ? -8.257 -6.286 4.354 1.00 96.31 86 LYS A O 1
ATOM 711 N N . LYS A 1 87 ? -7.992 -4.767 2.720 1.00 96.25 87 LYS A N 1
ATOM 712 C CA . LYS A 1 87 ? -6.706 -5.287 2.237 1.00 96.25 87 LYS A CA 1
ATOM 713 C C . LYS A 1 87 ? -5.632 -4.208 2.198 1.00 96.25 87 LYS A C 1
ATOM 715 O O . LYS A 1 87 ? -5.873 -3.106 1.722 1.00 96.25 87 LYS A O 1
ATOM 720 N N . LEU A 1 88 ? -4.434 -4.557 2.648 1.00 95.62 88 LEU A N 1
ATOM 721 C CA . LEU A 1 88 ? -3.194 -3.857 2.333 1.00 95.62 88 LEU A CA 1
ATOM 722 C C . LEU A 1 88 ? -2.423 -4.737 1.349 1.00 95.62 88 LEU A C 1
ATOM 724 O O . LEU A 1 88 ? -1.947 -5.806 1.724 1.00 95.62 88 LEU A O 1
ATOM 728 N N . ILE A 1 89 ? -2.354 -4.307 0.095 1.00 94.69 89 ILE A N 1
ATOM 729 C CA . ILE A 1 89 ? -1.681 -5.020 -0.988 1.00 94.69 89 ILE A CA 1
ATOM 730 C C . ILE A 1 89 ? -0.336 -4.350 -1.243 1.00 94.69 89 ILE A C 1
ATOM 732 O O . ILE A 1 89 ? -0.286 -3.140 -1.458 1.00 94.69 89 ILE A O 1
ATOM 736 N N . ILE A 1 90 ? 0.732 -5.140 -1.238 1.00 94.56 90 ILE A N 1
ATOM 737 C CA . ILE A 1 90 ? 2.082 -4.706 -1.595 1.00 94.56 90 ILE A CA 1
ATOM 738 C C . ILE A 1 90 ? 2.564 -5.602 -2.728 1.00 94.56 90 ILE A C 1
ATOM 740 O O . ILE A 1 90 ? 2.452 -6.825 -2.638 1.00 94.56 90 ILE A O 1
ATOM 744 N N . ALA A 1 91 ? 3.060 -4.993 -3.796 1.00 93.56 91 ALA A N 1
ATOM 745 C CA . ALA A 1 91 ? 3.483 -5.683 -5.003 1.00 93.56 91 ALA A CA 1
ATOM 746 C C . ALA A 1 91 ? 4.657 -4.959 -5.673 1.00 93.56 91 ALA A C 1
ATOM 748 O O . ALA A 1 91 ? 4.921 -3.784 -5.404 1.00 93.56 91 ALA A O 1
ATOM 749 N N . THR A 1 92 ? 5.316 -5.652 -6.593 1.00 92.69 92 THR A N 1
ATOM 750 C CA . THR A 1 92 ? 6.210 -5.061 -7.599 1.00 92.69 92 THR A CA 1
ATOM 751 C C . THR A 1 92 ? 5.602 -5.235 -8.986 1.00 92.69 92 THR A C 1
ATOM 753 O O . THR A 1 92 ? 4.771 -6.127 -9.178 1.00 92.69 92 THR A O 1
ATOM 756 N N . ILE A 1 93 ? 6.011 -4.425 -9.963 1.00 92.75 93 ILE A N 1
ATOM 757 C CA . ILE A 1 93 ? 5.545 -4.573 -11.353 1.00 92.75 93 ILE A CA 1
ATOM 758 C C . ILE A 1 93 ? 5.733 -6.004 -11.891 1.00 92.75 93 ILE A C 1
ATOM 760 O O . ILE A 1 93 ? 4.812 -6.551 -12.489 1.00 92.75 93 ILE A O 1
ATOM 764 N N . ASP A 1 94 ? 6.851 -6.659 -11.562 1.00 90.94 94 ASP A N 1
ATOM 765 C CA . ASP A 1 94 ? 7.181 -8.022 -12.002 1.00 90.94 94 ASP A CA 1
ATOM 766 C C . ASP A 1 94 ? 6.212 -9.081 -11.452 1.00 90.94 94 ASP A C 1
ATOM 768 O O . ASP A 1 94 ? 6.086 -10.180 -11.989 1.00 90.94 94 ASP A O 1
ATOM 772 N N . SER A 1 95 ? 5.525 -8.767 -10.351 1.00 90.50 95 SER A N 1
ATOM 773 C CA . SER A 1 95 ? 4.557 -9.665 -9.724 1.00 90.50 95 SER A CA 1
ATOM 774 C C . SER A 1 95 ? 3.142 -9.530 -10.297 1.00 90.50 95 SER A C 1
ATOM 776 O O . SER A 1 95 ? 2.305 -10.394 -10.028 1.00 90.50 95 SER A O 1
ATOM 778 N N . LEU A 1 96 ? 2.858 -8.480 -11.082 1.00 90.69 96 LEU A N 1
ATOM 779 C CA . LEU A 1 96 ? 1.500 -8.143 -11.527 1.00 90.69 96 LEU A CA 1
ATOM 780 C C . LEU A 1 96 ? 0.957 -9.071 -12.615 1.00 90.69 96 LEU A C 1
ATOM 782 O O . LEU A 1 96 ? -0.259 -9.225 -12.706 1.00 90.69 96 LEU A O 1
ATOM 786 N N . ASP A 1 97 ? 1.818 -9.743 -13.383 1.00 85.88 97 ASP A N 1
ATOM 787 C CA . ASP A 1 97 ? 1.404 -10.667 -14.452 1.00 85.88 97 ASP A CA 1
ATOM 788 C C . ASP A 1 97 ? 0.472 -11.783 -13.951 1.00 85.88 97 ASP A C 1
ATOM 790 O O . ASP A 1 97 ? -0.397 -12.271 -14.676 1.00 85.88 97 ASP A O 1
ATOM 794 N N . ALA A 1 98 ? 0.620 -12.183 -12.685 1.00 84.19 98 ALA A N 1
ATOM 795 C CA . ALA A 1 98 ? -0.227 -13.189 -12.052 1.00 84.19 98 ALA A CA 1
ATOM 796 C C . ALA A 1 98 ? -1.575 -12.635 -11.538 1.00 84.19 98 ALA A C 1
ATOM 798 O O . ALA A 1 98 ? -2.420 -13.413 -11.089 1.00 84.19 98 ALA A O 1
ATOM 799 N N . TYR A 1 99 ? -1.793 -11.316 -11.601 1.00 85.69 99 TYR A N 1
ATOM 800 C CA . TYR A 1 99 ? -2.929 -10.607 -11.003 1.00 85.69 99 TYR A CA 1
ATOM 801 C C . TYR A 1 99 ? -3.537 -9.591 -11.987 1.00 85.69 99 TYR A C 1
ATOM 803 O O . TYR A 1 99 ? -3.277 -8.390 -11.883 1.00 85.69 99 TYR A O 1
ATOM 811 N N . PRO A 1 100 ? -4.406 -10.048 -12.911 1.00 84.44 100 PRO A N 1
ATOM 812 C CA . PRO A 1 100 ? -4.970 -9.213 -13.976 1.00 84.44 100 PRO A CA 1
ATOM 813 C C . PRO A 1 100 ? -5.655 -7.936 -13.476 1.00 84.44 100 PRO A C 1
ATOM 815 O O . PRO A 1 100 ? -5.514 -6.885 -14.092 1.00 84.44 100 PRO A O 1
ATOM 818 N N . ASP A 1 101 ? -6.327 -8.006 -12.322 1.00 86.31 101 ASP A N 1
ATOM 819 C CA . ASP A 1 101 ? -7.035 -6.873 -11.710 1.00 86.31 101 ASP A CA 1
ATOM 820 C C . ASP A 1 101 ? -6.099 -5.731 -11.268 1.00 86.31 101 ASP A C 1
ATOM 822 O O . ASP A 1 101 ? -6.552 -4.616 -11.016 1.00 86.31 101 ASP A O 1
ATOM 826 N N . LEU A 1 102 ? -4.799 -6.007 -11.126 1.00 89.94 102 LEU A N 1
ATOM 827 C CA . LEU A 1 102 ? -3.783 -5.026 -10.740 1.00 89.94 102 LEU A CA 1
ATOM 828 C C . LEU A 1 102 ? -2.878 -4.629 -11.910 1.00 89.94 102 LEU A C 1
ATOM 830 O O . LEU A 1 102 ? -2.193 -3.614 -11.815 1.00 89.94 102 LEU A O 1
ATOM 834 N N . LEU A 1 103 ? -2.887 -5.385 -13.010 1.00 90.88 103 LEU A N 1
ATOM 835 C CA . LEU A 1 103 ? -2.020 -5.150 -14.165 1.00 90.88 103 LEU A CA 1
ATOM 836 C C . LEU A 1 103 ? -2.261 -3.768 -14.792 1.00 90.88 103 LEU A C 1
ATOM 838 O O . LEU A 1 103 ? -1.320 -3.069 -15.154 1.00 90.88 103 LEU A O 1
ATOM 842 N N . GLU A 1 104 ? -3.515 -3.312 -14.835 1.00 91.25 104 GLU A N 1
ATOM 843 C CA . GLU A 1 104 ? -3.863 -1.976 -15.343 1.00 91.25 104 GLU A CA 1
ATOM 844 C C . GLU A 1 104 ? -3.242 -0.827 -14.527 1.00 91.25 104 GLU A C 1
ATOM 846 O O . GLU A 1 104 ? -3.173 0.306 -15.011 1.00 91.25 104 GLU A O 1
ATOM 851 N N . LEU A 1 105 ? -2.784 -1.092 -13.298 1.00 91.38 105 LEU A N 1
ATOM 852 C CA . LEU A 1 105 ? -2.140 -0.100 -12.437 1.00 91.38 105 LEU A CA 1
ATOM 853 C C . LEU A 1 105 ? -0.649 0.074 -12.745 1.00 91.38 105 LEU A C 1
ATOM 855 O O . LEU A 1 105 ? -0.079 1.088 -12.343 1.00 91.38 105 LEU A O 1
ATOM 859 N N . GLU A 1 106 ? -0.026 -0.847 -13.489 1.00 92.00 106 GLU A N 1
ATOM 860 C CA . GLU A 1 106 ? 1.395 -0.779 -13.854 1.00 92.00 106 GLU A CA 1
ATOM 861 C C . GLU A 1 106 ? 1.739 0.543 -14.560 1.00 92.00 106 GLU A C 1
ATOM 863 O O . GLU A 1 106 ? 2.748 1.181 -14.256 1.00 92.00 106 GLU A O 1
ATOM 868 N N . GLN A 1 107 ? 0.846 1.016 -15.438 1.00 91.69 107 GLN A N 1
ATOM 869 C CA . GLN A 1 107 ? 1.012 2.274 -16.177 1.00 91.69 107 GLN A CA 1
ATOM 870 C C . GLN A 1 107 ? 1.104 3.517 -15.272 1.00 91.69 107 GLN A C 1
ATOM 872 O O . GLN A 1 107 ? 1.567 4.568 -15.715 1.00 91.69 107 GLN A O 1
ATOM 877 N N . ASN A 1 108 ? 0.644 3.415 -14.020 1.00 92.44 108 ASN A N 1
ATOM 878 C CA . ASN A 1 108 ? 0.684 4.500 -13.043 1.00 92.44 108 ASN A CA 1
ATOM 879 C C . ASN A 1 108 ? 1.952 4.476 -12.178 1.00 92.44 108 ASN A C 1
ATOM 881 O O . ASN A 1 108 ? 2.189 5.433 -11.439 1.00 92.44 108 ASN A O 1
ATOM 885 N N . VAL A 1 109 ? 2.762 3.416 -12.257 1.00 92.88 109 VAL A N 1
ATOM 886 C CA . VAL A 1 109 ? 4.053 3.340 -11.570 1.00 92.88 109 VAL A CA 1
ATOM 887 C C . VAL A 1 109 ? 5.074 4.155 -12.380 1.00 92.88 109 VAL A C 1
ATOM 889 O O . VAL A 1 109 ? 5.208 3.935 -13.585 1.00 92.88 109 VAL A O 1
ATOM 892 N N . PRO A 1 110 ? 5.821 5.096 -11.780 1.00 92.31 110 PRO A N 1
ATOM 893 C CA . PRO A 1 110 ? 6.899 5.826 -12.456 1.00 92.31 110 PRO A CA 1
ATOM 894 C C . PRO A 1 110 ? 8.046 4.913 -12.915 1.00 92.31 110 PRO A C 1
ATOM 896 O O . PRO A 1 110 ? 8.327 3.903 -12.276 1.00 92.31 110 PRO A O 1
ATOM 899 N N . ALA A 1 111 ? 8.684 5.207 -14.053 1.00 90.81 111 ALA A N 1
ATOM 900 C CA . ALA A 1 111 ? 9.714 4.346 -14.665 1.00 90.81 111 ALA A CA 1
ATOM 901 C C . ALA A 1 111 ? 11.068 4.349 -13.932 1.00 90.81 111 ALA A C 1
ATOM 903 O O . ALA A 1 111 ? 11.940 3.535 -14.234 1.00 90.81 111 ALA A O 1
ATOM 904 N N . ASP A 1 112 ? 11.272 5.280 -13.002 1.00 90.88 112 ASP A N 1
ATOM 905 C CA . ASP A 1 112 ? 12.466 5.324 -12.169 1.00 90.88 112 ASP A CA 1
ATOM 906 C C . ASP A 1 112 ? 12.520 4.159 -11.172 1.00 90.88 112 ASP A C 1
ATOM 908 O O . ASP A 1 112 ? 11.499 3.619 -10.760 1.00 90.88 112 ASP A O 1
ATOM 912 N N . LYS A 1 113 ? 13.741 3.766 -10.785 1.00 88.50 113 LYS A N 1
ATOM 913 C CA . LYS A 1 113 ? 14.001 2.575 -9.954 1.00 88.50 113 LYS A CA 1
ATOM 914 C C . LYS A 1 113 ? 13.347 2.606 -8.572 1.00 88.50 113 LYS A C 1
ATOM 916 O O . LYS A 1 113 ? 13.162 1.554 -7.984 1.00 88.50 113 LYS A O 1
ATOM 921 N N . GLU A 1 114 ? 13.063 3.792 -8.047 1.00 87.38 114 GLU A N 1
ATOM 922 C CA . GLU A 1 114 ? 12.407 3.984 -6.746 1.00 87.38 114 GLU A CA 1
ATOM 923 C C . GLU A 1 114 ? 10.951 4.450 -6.921 1.00 87.38 114 GLU A C 1
ATOM 925 O O . GLU A 1 114 ? 10.299 4.885 -5.969 1.00 87.38 114 GLU A O 1
ATOM 930 N N . GLY A 1 115 ? 10.438 4.362 -8.151 1.00 90.94 115 GLY A N 1
ATOM 931 C CA . GLY A 1 115 ? 9.090 4.745 -8.510 1.00 90.94 115 GLY A CA 1
ATOM 932 C C . GLY A 1 115 ? 8.075 3.833 -7.839 1.00 90.94 115 GLY A C 1
ATOM 933 O O . GLY A 1 115 ? 8.226 2.612 -7.817 1.00 90.94 115 GLY A O 1
ATOM 934 N N . TYR A 1 116 ? 7.012 4.430 -7.309 1.00 92.50 116 TYR A N 1
ATOM 935 C CA . TYR A 1 116 ? 5.912 3.688 -6.714 1.00 92.50 116 TYR A CA 1
ATOM 936 C C . TYR A 1 116 ? 4.561 4.301 -7.071 1.00 92.50 116 TYR A C 1
ATOM 938 O O . TYR A 1 116 ? 4.434 5.501 -7.328 1.00 92.50 116 TYR A O 1
ATOM 946 N N . PHE A 1 117 ? 3.540 3.455 -7.036 1.00 93.94 117 PHE A N 1
ATOM 947 C CA . PHE A 1 117 ? 2.135 3.829 -7.039 1.00 93.94 117 PHE A CA 1
ATOM 948 C C . PHE A 1 117 ? 1.535 3.535 -5.661 1.00 93.94 117 PHE A C 1
ATOM 950 O O . PHE A 1 117 ? 1.768 2.467 -5.095 1.00 93.94 117 PHE A O 1
ATOM 957 N N . LEU A 1 118 ? 0.764 4.485 -5.129 1.00 93.00 118 LEU A N 1
ATOM 958 C CA . LEU A 1 118 ? 0.033 4.356 -3.870 1.00 93.00 118 LEU A CA 1
ATOM 959 C C . LEU A 1 118 ? -1.420 4.774 -4.096 1.00 93.00 118 LEU A C 1
ATOM 961 O O . LEU A 1 118 ? -1.693 5.938 -4.390 1.00 93.00 118 LEU A O 1
ATOM 965 N N . GLU A 1 119 ? -2.343 3.844 -3.885 1.00 93.12 119 GLU A N 1
ATOM 966 C CA . GLU A 1 119 ? -3.782 4.105 -3.875 1.00 93.12 119 GLU A CA 1
ATOM 967 C C . GLU A 1 119 ? -4.368 3.765 -2.509 1.00 93.12 119 GLU A C 1
ATOM 969 O O . GLU A 1 119 ? -4.056 2.726 -1.922 1.00 93.12 119 GLU A O 1
ATOM 974 N N . VAL A 1 120 ? -5.246 4.639 -2.016 1.00 91.75 120 VAL A N 1
ATOM 975 C CA . VAL A 1 120 ? -5.950 4.460 -0.747 1.00 91.75 120 VAL A CA 1
ATOM 976 C C . VAL A 1 120 ? -7.445 4.649 -0.973 1.00 91.75 120 VAL A C 1
ATOM 978 O O . VAL A 1 120 ? -7.895 5.698 -1.428 1.00 91.75 120 VAL A O 1
ATOM 981 N N . THR A 1 121 ? -8.208 3.633 -0.597 1.00 93.06 121 THR A N 1
ATOM 982 C CA . THR A 1 121 ? -9.675 3.614 -0.545 1.00 93.06 121 THR A CA 1
ATOM 983 C C . THR A 1 121 ? -10.113 3.231 0.873 1.00 93.06 121 THR A C 1
ATOM 985 O O . THR A 1 121 ? -9.277 3.016 1.749 1.00 93.06 121 THR A O 1
ATOM 988 N N . ASN A 1 122 ? -11.413 3.163 1.155 1.00 93.38 122 ASN A N 1
ATOM 989 C CA . ASN A 1 122 ? -11.892 2.769 2.486 1.00 93.38 122 ASN A CA 1
ATOM 990 C C . ASN A 1 122 ? -11.693 1.275 2.803 1.00 93.38 122 ASN A C 1
ATOM 992 O O . ASN A 1 122 ? -11.667 0.902 3.979 1.00 93.38 122 ASN A O 1
ATOM 996 N N . ASP A 1 123 ? -11.560 0.429 1.782 1.00 95.00 123 ASP A N 1
ATOM 997 C CA . ASP A 1 123 ? -11.408 -1.018 1.906 1.00 95.00 123 ASP A CA 1
ATOM 998 C C . ASP A 1 123 ? -10.039 -1.533 1.445 1.00 95.00 123 ASP A C 1
ATOM 1000 O O . ASP A 1 123 ? -9.634 -2.624 1.840 1.00 95.00 123 ASP A O 1
ATOM 1004 N N . LYS A 1 124 ? -9.282 -0.760 0.668 1.00 94.88 124 LYS A N 1
ATOM 1005 C CA . LYS A 1 124 ? -8.003 -1.207 0.115 1.00 94.88 124 LYS A CA 1
ATOM 1006 C C . LYS A 1 124 ? -6.932 -0.118 0.155 1.00 94.88 124 LYS A C 1
ATOM 1008 O O . LYS A 1 124 ? -7.161 1.007 -0.287 1.00 94.88 124 LYS A O 1
ATOM 1013 N N . ILE A 1 125 ? -5.733 -0.487 0.598 1.00 95.06 125 ILE A N 1
ATOM 1014 C CA . ILE A 1 125 ? -4.486 0.217 0.279 1.00 95.06 125 ILE A CA 1
ATOM 1015 C C . ILE A 1 125 ? -3.726 -0.644 -0.726 1.00 95.06 125 ILE A C 1
ATOM 1017 O O . ILE A 1 125 ? -3.555 -1.839 -0.495 1.00 95.06 125 ILE A O 1
ATOM 1021 N N . THR A 1 126 ? -3.277 -0.052 -1.829 1.00 95.25 126 THR A N 1
ATOM 1022 C CA . THR A 1 126 ? -2.447 -0.730 -2.835 1.00 95.25 126 THR A CA 1
ATOM 1023 C C . THR A 1 126 ? -1.139 0.025 -3.001 1.00 95.25 126 THR A C 1
ATOM 1025 O O . THR A 1 126 ? -1.157 1.225 -3.271 1.00 95.25 126 THR A O 1
ATOM 1028 N N . ILE A 1 127 ? -0.021 -0.680 -2.840 1.00 94.50 127 ILE A N 1
ATOM 1029 C CA . ILE A 1 127 ? 1.334 -0.171 -3.047 1.00 94.50 127 ILE A CA 1
ATOM 1030 C C . ILE A 1 127 ? 2.000 -1.030 -4.116 1.00 94.50 127 ILE A C 1
ATOM 1032 O O . ILE A 1 127 ? 2.093 -2.246 -3.952 1.00 94.50 127 ILE A O 1
ATOM 1036 N N . ILE A 1 128 ? 2.458 -0.404 -5.198 1.00 94.38 128 ILE A N 1
ATOM 1037 C CA . ILE A 1 128 ? 3.172 -1.088 -6.280 1.00 94.38 128 ILE A CA 1
ATOM 1038 C C . ILE A 1 128 ? 4.500 -0.376 -6.503 1.00 94.38 128 ILE A C 1
ATOM 1040 O O . ILE A 1 128 ? 4.505 0.802 -6.860 1.00 94.38 128 ILE A O 1
ATOM 1044 N N . 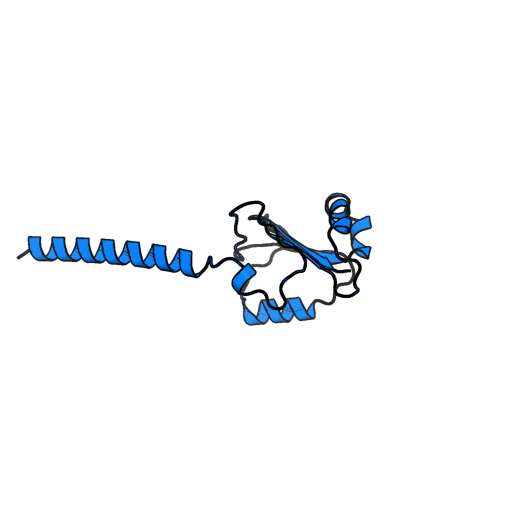GLY A 1 129 ? 5.607 -1.076 -6.273 1.00 92.62 129 GLY A N 1
ATOM 1045 C CA . GLY A 1 129 ? 6.958 -0.604 -6.581 1.00 92.62 129 GLY A CA 1
ATOM 1046 C C . GLY A 1 129 ? 7.407 -0.982 -7.992 1.00 92.62 129 GLY A C 1
ATOM 1047 O O . GLY A 1 129 ? 6.876 -1.924 -8.589 1.00 92.62 129 GLY A O 1
ATOM 1048 N N . ARG A 1 130 ? 8.380 -0.232 -8.513 1.00 90.81 130 ARG A N 1
ATOM 1049 C CA . ARG A 1 130 ? 9.131 -0.585 -9.721 1.00 90.81 130 ARG A CA 1
ATOM 1050 C C . ARG A 1 130 ? 10.021 -1.812 -9.517 1.00 90.81 130 ARG A C 1
ATOM 1052 O O . ARG A 1 130 ? 10.425 -2.075 -8.364 1.00 90.81 130 ARG A O 1
#

Radius of gyration: 20.81 Å; Cα contacts (8 Å, |Δi|>4): 143; chains: 1; bounding box: 46×41×59 Å

Secondary structure (DSSP, 8-state):
-HHHHHHHHHHHHHHHHHHHHHHHHHH---GGGT-SSPPS------S-----SEEEEEEESS---HHHHHHHHHH---EEESS-SEEEEEEEGGGGGG-HHHHTTGGGS-SSTT-EEEEE-SSEEEEEE-

Mean predicted aligned error: 10.89 Å